Protein AF-A0A376W2U4-F1 (afdb_monomer_lite)

Secondary structure (DSSP, 8-state):
--TTHHHHTT--PPPPP----SS-HHHHHHHHHHHHHHHHHHHHHHHHHHHHHHTT-TTHHHHHIIIIITHHHHHHHHHHHHHHHTTS-TTSHHHHHHHHHHHHHHTTTT--

Organism: Escherichia coli (NCBI:txid562)

pLDDT: mean 86.91, std 16.03, range [48.53, 98.19]

Structure (mmCIF, N/CA/C/O backbone):
data_AF-A0A376W2U4-F1
#
_entry.id   AF-A0A376W2U4-F1
#
loop_
_atom_site.group_PDB
_atom_site.id
_atom_site.type_symbol
_atom_site.label_atom_id
_atom_site.label_alt_id
_atom_site.label_comp_id
_atom_site.label_asym_id
_atom_site.label_entity_id
_atom_site.label_seq_id
_atom_site.pdbx_PDB_ins_code
_atom_site.Cartn_x
_atom_site.Cartn_y
_atom_site.Cartn_z
_atom_site.occupancy
_atom_site.B_iso_or_equiv
_atom_site.auth_seq_id
_atom_site.auth_comp_id
_atom_site.auth_asym_id
_atom_site.auth_atom_id
_atom_site.pdbx_PDB_model_num
ATOM 1 N N . MET A 1 1 ? 28.061 20.829 -55.499 1.00 48.53 1 MET A N 1
ATOM 2 C CA . MET A 1 1 ? 27.353 20.518 -54.244 1.00 48.53 1 MET A CA 1
ATOM 3 C C . MET A 1 1 ? 25.936 20.203 -54.630 1.00 48.53 1 MET A C 1
ATOM 5 O O . MET A 1 1 ? 25.240 21.089 -55.119 1.00 48.53 1 MET A O 1
ATOM 9 N N . ASP A 1 2 ? 25.616 18.919 -54.568 1.00 57.31 2 ASP A N 1
ATOM 10 C CA . ASP A 1 2 ? 24.376 18.354 -55.074 1.00 57.31 2 ASP A CA 1
ATOM 11 C C . ASP A 1 2 ? 23.212 18.690 -54.144 1.00 57.31 2 ASP A C 1
ATOM 13 O O . ASP A 1 2 ? 23.372 18.872 -52.939 1.00 57.31 2 ASP A O 1
ATOM 17 N N . ILE A 1 3 ? 22.009 18.738 -54.712 1.00 52.84 3 ILE A N 1
ATOM 18 C CA . ILE A 1 3 ? 20.749 18.955 -53.982 1.00 52.84 3 ILE A CA 1
ATOM 19 C C . ILE A 1 3 ? 20.548 17.883 -52.884 1.00 52.84 3 ILE A C 1
ATOM 21 O O . ILE A 1 3 ? 19.880 18.143 -51.886 1.00 52.84 3 ILE A O 1
ATOM 25 N N . LEU A 1 4 ? 21.215 16.732 -53.024 1.00 54.91 4 LEU A N 1
ATOM 26 C CA . LEU A 1 4 ? 21.238 15.617 -52.076 1.00 54.91 4 LEU A CA 1
ATOM 27 C C . LEU A 1 4 ? 21.989 15.925 -50.766 1.00 54.91 4 LEU A C 1
ATOM 29 O O . LEU A 1 4 ? 21.600 15.413 -49.719 1.00 54.91 4 LEU A O 1
ATOM 33 N N . ASP A 1 5 ? 22.992 16.811 -50.782 1.00 51.84 5 ASP A N 1
ATOM 34 C CA . ASP A 1 5 ? 23.718 17.207 -49.560 1.00 51.84 5 ASP A CA 1
ATOM 35 C C . ASP A 1 5 ? 22.847 18.093 -48.649 1.00 51.84 5 ASP A C 1
ATOM 37 O O . ASP A 1 5 ? 23.041 18.159 -47.437 1.00 51.84 5 ASP A O 1
ATOM 41 N N . ARG A 1 6 ? 21.838 18.756 -49.231 1.00 52.12 6 ARG A N 1
ATOM 42 C CA . ARG A 1 6 ? 20.959 19.716 -48.546 1.00 52.12 6 ARG A CA 1
ATOM 43 C C . ARG A 1 6 ? 19.787 19.057 -47.813 1.00 52.12 6 ARG A C 1
ATOM 45 O O . ARG A 1 6 ? 19.180 19.685 -46.946 1.00 52.12 6 ARG A O 1
ATOM 52 N N . GLU A 1 7 ? 19.456 17.813 -48.155 1.00 49.09 7 GLU A N 1
ATOM 53 C CA . GLU A 1 7 ? 18.396 17.042 -47.490 1.00 49.09 7 GLU A CA 1
ATOM 54 C C . GLU A 1 7 ? 18.915 16.246 -46.284 1.00 49.09 7 GLU A C 1
ATOM 56 O O . GLU A 1 7 ? 18.164 16.024 -45.333 1.00 49.09 7 GLU A O 1
ATOM 61 N N . ALA A 1 8 ? 20.210 15.910 -46.254 1.00 49.66 8 ALA A N 1
ATOM 62 C CA . ALA A 1 8 ? 20.836 15.209 -45.132 1.00 49.66 8 ALA A CA 1
ATOM 63 C C . ALA A 1 8 ? 20.913 16.060 -43.846 1.00 49.66 8 ALA A C 1
ATOM 65 O O . ALA A 1 8 ? 20.826 15.521 -42.743 1.00 49.66 8 ALA A O 1
ATOM 66 N N . GLU A 1 9 ? 20.990 17.391 -43.958 1.00 50.84 9 GLU A N 1
ATOM 67 C CA . GLU A 1 9 ? 21.034 18.299 -42.798 1.00 50.84 9 GLU A CA 1
ATOM 68 C C . GLU A 1 9 ? 19.667 18.533 -42.126 1.00 50.84 9 GLU A C 1
ATOM 70 O O . GLU A 1 9 ? 19.608 19.066 -41.018 1.00 50.84 9 GLU A O 1
ATOM 75 N N . LYS A 1 10 ? 18.549 18.121 -42.743 1.00 50.28 10 LYS A N 1
ATOM 76 C CA . LYS A 1 10 ? 17.194 18.368 -42.207 1.00 50.28 10 LYS A CA 1
ATOM 77 C C . LYS A 1 10 ? 16.618 17.251 -41.336 1.00 50.28 10 LYS A C 1
ATOM 79 O O . LYS A 1 10 ? 15.542 17.437 -40.772 1.00 50.28 10 LYS A O 1
ATOM 84 N N . SER A 1 11 ? 17.314 16.125 -41.184 1.00 52.25 11 SER A N 1
ATOM 85 C CA . SER A 1 11 ? 16.832 14.970 -40.412 1.00 52.25 11 SER A CA 1
ATOM 86 C C . SER A 1 11 ? 17.646 14.702 -39.140 1.00 52.25 11 SER A C 1
ATOM 88 O O . SER A 1 11 ? 17.826 13.555 -38.739 1.00 52.25 11 SER A O 1
ATOM 90 N N . ALA A 1 12 ? 18.128 15.745 -38.468 1.00 59.25 12 ALA A N 1
ATOM 91 C CA . ALA A 1 12 ? 18.616 15.622 -37.099 1.00 59.25 12 ALA A CA 1
ATOM 92 C C . ALA A 1 12 ? 17.491 16.022 -36.135 1.00 59.25 12 ALA A C 1
ATOM 94 O O . ALA A 1 12 ? 17.404 17.167 -35.697 1.00 59.25 12 ALA A O 1
ATOM 95 N N . ILE A 1 13 ? 16.600 15.077 -35.818 1.00 61.41 13 ILE A N 1
ATOM 96 C CA . ILE A 1 13 ? 15.752 15.207 -34.628 1.00 61.41 13 ILE A CA 1
ATOM 97 C C . ILE A 1 13 ? 16.731 15.290 -33.448 1.00 61.41 13 ILE A C 1
ATOM 99 O O . ILE A 1 13 ? 17.511 14.350 -33.268 1.00 61.41 13 ILE A O 1
ATOM 103 N N . PRO A 1 14 ? 16.765 16.393 -32.679 1.00 60.75 14 PRO A N 1
ATOM 104 C CA . PRO A 1 14 ? 17.666 16.488 -31.541 1.00 60.75 14 PRO A CA 1
ATOM 105 C C . PRO A 1 14 ? 17.376 15.314 -30.596 1.00 60.75 14 PRO A C 1
ATOM 107 O O . PRO A 1 14 ? 16.198 15.009 -30.375 1.00 60.75 14 PRO A O 1
ATOM 110 N N . PRO A 1 15 ? 18.403 14.625 -30.060 1.00 62.91 15 PRO A N 1
ATOM 111 C CA . PRO A 1 15 ? 18.180 13.541 -29.115 1.00 62.91 15 PRO A CA 1
ATOM 112 C C . PRO A 1 15 ? 17.311 14.080 -27.980 1.00 62.91 15 PRO A C 1
ATOM 114 O O . PRO A 1 15 ? 17.660 15.075 -27.340 1.00 62.91 15 PRO A O 1
ATOM 117 N N . GLN A 1 16 ? 16.138 13.470 -27.787 1.00 62.97 16 GLN A N 1
ATOM 118 C CA . GLN A 1 16 ? 15.266 13.833 -26.678 1.00 62.97 16 GLN A CA 1
ATOM 119 C C . GLN A 1 16 ? 16.087 13.722 -25.389 1.00 62.97 16 GLN A C 1
ATOM 121 O O . GLN A 1 16 ? 16.817 12.738 -25.232 1.00 62.97 16 GLN A O 1
ATOM 126 N N . PRO A 1 17 ? 16.010 14.708 -24.479 1.00 63.50 17 PRO A N 1
ATOM 127 C CA . PRO A 1 17 ? 16.736 14.629 -23.226 1.00 63.50 17 PRO A CA 1
ATOM 128 C C . PRO A 1 17 ? 16.348 13.320 -22.541 1.00 63.50 17 PRO A C 1
ATOM 130 O O . PRO A 1 17 ? 15.165 13.060 -22.316 1.00 63.50 17 PRO A O 1
ATOM 133 N N . HIS A 1 18 ? 17.338 12.477 -22.247 1.00 60.53 18 HIS A N 1
ATOM 134 C CA . HIS A 1 18 ? 17.136 11.295 -21.422 1.00 60.53 18 HIS A CA 1
ATOM 135 C C . HIS A 1 18 ? 16.721 11.780 -20.029 1.00 60.53 18 HIS A C 1
ATOM 137 O O . HIS A 1 18 ? 17.566 12.102 -19.194 1.00 60.53 18 HIS A O 1
ATOM 143 N N . ILE A 1 19 ? 15.412 11.900 -19.797 1.00 68.69 19 ILE A N 1
ATOM 144 C CA . ILE A 1 19 ? 14.863 12.199 -18.478 1.00 68.69 19 ILE A CA 1
ATOM 145 C C . ILE A 1 19 ? 15.169 10.975 -17.625 1.00 68.69 19 ILE A C 1
ATOM 147 O O . ILE A 1 19 ? 14.556 9.920 -17.794 1.00 68.69 19 ILE A O 1
ATOM 151 N N . GLN A 1 20 ? 16.162 11.100 -16.747 1.00 69.38 20 GLN A N 1
ATOM 152 C CA . GLN A 1 20 ? 16.438 10.052 -15.779 1.00 69.38 20 GLN A CA 1
ATOM 153 C C . GLN A 1 20 ? 15.202 9.886 -14.883 1.00 69.38 20 GLN A C 1
ATOM 155 O O . GLN A 1 20 ? 14.658 10.891 -14.412 1.00 69.38 20 GLN A O 1
ATOM 160 N N . PRO A 1 21 ? 14.729 8.649 -14.655 1.00 78.50 21 PRO A N 1
ATOM 161 C CA . PRO A 1 21 ? 13.656 8.404 -13.705 1.00 78.50 21 PRO A CA 1
ATOM 162 C C . PRO A 1 21 ? 14.026 8.979 -12.334 1.00 78.50 21 PRO A C 1
ATOM 164 O O . PRO A 1 21 ? 15.124 8.736 -11.840 1.00 78.50 21 PRO A O 1
ATOM 167 N N . GLN A 1 22 ? 13.109 9.722 -11.710 1.00 85.88 22 GLN A N 1
ATOM 168 C CA . GLN A 1 22 ? 13.321 10.262 -10.360 1.00 85.88 22 GLN A CA 1
ATOM 169 C C . GLN A 1 22 ? 13.444 9.151 -9.302 1.00 85.88 22 GLN A C 1
ATOM 171 O O . GLN A 1 22 ? 14.110 9.343 -8.290 1.00 85.88 22 GLN A O 1
ATOM 176 N N . PHE A 1 23 ? 12.809 8.001 -9.544 1.00 92.88 23 PHE A N 1
ATOM 177 C CA . PHE A 1 23 ? 12.833 6.830 -8.674 1.00 92.88 23 PHE A CA 1
ATOM 178 C C . PHE A 1 23 ? 13.445 5.638 -9.402 1.00 92.88 23 PHE A C 1
ATOM 180 O O . PHE A 1 23 ? 13.146 5.390 -10.573 1.00 92.88 23 PHE A O 1
ATOM 187 N N . THR A 1 24 ? 14.269 4.877 -8.690 1.00 94.75 24 THR A N 1
ATOM 188 C CA . THR A 1 24 ? 14.808 3.609 -9.179 1.00 94.75 24 THR A CA 1
ATOM 189 C C . THR A 1 24 ? 13.740 2.509 -9.150 1.00 94.75 24 THR A C 1
ATOM 191 O O . THR A 1 24 ? 12.676 2.645 -8.537 1.00 94.75 24 THR A O 1
ATOM 194 N N . ALA A 1 25 ? 14.029 1.370 -9.787 1.00 94.94 25 ALA A N 1
ATOM 195 C CA . ALA A 1 25 ? 13.180 0.185 -9.664 1.00 94.94 25 ALA A CA 1
ATOM 196 C C . ALA A 1 25 ? 13.042 -0.270 -8.200 1.00 94.94 25 ALA A C 1
ATOM 198 O O . ALA A 1 25 ? 11.964 -0.693 -7.788 1.00 94.94 25 ALA A O 1
ATOM 199 N N . GLU A 1 26 ? 14.111 -0.156 -7.408 1.00 96.25 26 GLU A N 1
ATOM 200 C CA . GLU A 1 26 ? 14.111 -0.521 -5.989 1.00 96.25 26 GLU A CA 1
ATOM 201 C C . GLU A 1 26 ? 13.191 0.390 -5.176 1.00 96.25 26 GLU A C 1
ATOM 203 O O . GLU A 1 26 ? 12.381 -0.118 -4.401 1.00 96.25 26 GLU A O 1
ATOM 208 N N . ASP A 1 27 ? 13.228 1.703 -5.425 1.00 97.50 27 ASP A N 1
ATOM 209 C CA . ASP A 1 27 ? 12.341 2.668 -4.767 1.00 97.50 27 ASP A CA 1
ATOM 210 C C . ASP A 1 27 ? 10.871 2.372 -5.071 1.00 97.50 27 ASP A C 1
ATOM 212 O O . ASP A 1 27 ? 10.037 2.304 -4.167 1.00 97.50 27 ASP A O 1
ATOM 216 N N . ILE A 1 28 ? 10.541 2.142 -6.346 1.00 97.56 28 ILE A N 1
ATOM 217 C CA . ILE A 1 28 ? 9.163 1.852 -6.763 1.00 97.56 28 ILE A CA 1
ATOM 218 C C . ILE A 1 28 ? 8.667 0.558 -6.109 1.00 97.56 28 ILE A C 1
ATOM 220 O O . ILE A 1 28 ? 7.542 0.510 -5.603 1.00 97.56 28 ILE A O 1
ATOM 224 N N . ILE A 1 29 ? 9.497 -0.488 -6.070 1.00 98.06 29 ILE A N 1
ATOM 225 C CA . ILE A 1 29 ? 9.146 -1.752 -5.416 1.00 98.06 29 ILE A CA 1
ATOM 226 C C . ILE A 1 29 ? 9.000 -1.582 -3.899 1.00 98.06 29 ILE A C 1
ATOM 228 O O . ILE A 1 29 ? 8.041 -2.108 -3.329 1.00 98.06 29 ILE A O 1
ATOM 232 N N . LEU A 1 30 ? 9.889 -0.834 -3.242 1.00 98.06 30 LEU A N 1
ATOM 233 C CA . LEU A 1 30 ? 9.785 -0.523 -1.815 1.00 98.06 30 LEU A CA 1
ATOM 234 C C . LEU A 1 30 ? 8.468 0.198 -1.504 1.00 98.06 30 LEU A C 1
ATOM 236 O O . LEU A 1 30 ? 7.743 -0.205 -0.594 1.00 98.06 30 LEU A O 1
ATOM 240 N N . LEU A 1 31 ? 8.114 1.214 -2.291 1.00 98.06 31 LEU A N 1
ATOM 241 C CA . LEU A 1 31 ? 6.857 1.943 -2.130 1.00 98.06 31 LEU A CA 1
ATOM 242 C C . LEU A 1 31 ? 5.637 1.038 -2.349 1.00 98.06 31 LEU A C 1
ATOM 244 O O . LEU A 1 31 ? 4.651 1.159 -1.623 1.00 98.06 31 LEU A O 1
ATOM 248 N N . CYS A 1 32 ? 5.706 0.076 -3.273 1.00 97.81 32 CYS A N 1
ATOM 249 C CA . CYS A 1 32 ? 4.661 -0.939 -3.427 1.00 97.81 32 CYS A CA 1
ATOM 250 C C . CYS A 1 32 ? 4.533 -1.829 -2.174 1.00 97.81 32 CYS A C 1
ATOM 252 O O . CYS A 1 32 ? 3.422 -2.131 -1.741 1.00 97.81 32 CYS A O 1
ATOM 254 N N . TYR A 1 33 ? 5.639 -2.214 -1.530 1.00 97.75 33 TYR A N 1
ATOM 255 C CA . TYR A 1 33 ? 5.567 -2.926 -0.248 1.00 97.75 33 TYR A CA 1
ATOM 256 C C . TYR A 1 33 ? 4.914 -2.079 0.850 1.00 97.75 33 TYR A C 1
ATOM 258 O O . TYR A 1 33 ? 4.071 -2.594 1.586 1.00 97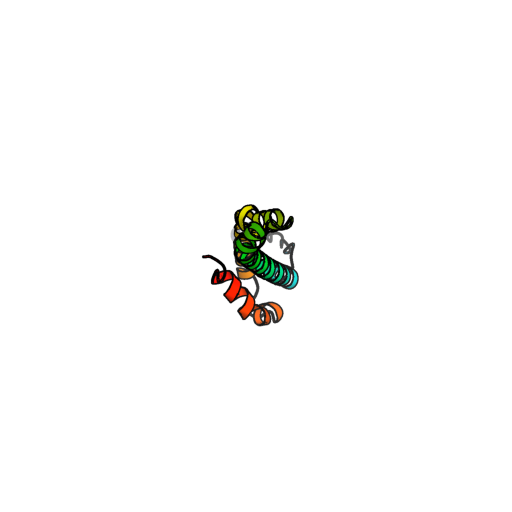.75 33 TYR A O 1
ATOM 266 N N . VAL A 1 34 ? 5.264 -0.793 0.951 1.00 97.69 34 VAL A N 1
ATOM 267 C CA . VAL A 1 34 ? 4.642 0.136 1.911 1.00 97.69 34 VAL A CA 1
ATOM 268 C C . VAL A 1 34 ? 3.139 0.249 1.654 1.00 97.69 34 VAL A C 1
ATOM 270 O O . VAL A 1 34 ? 2.346 0.132 2.587 1.00 97.69 34 VAL A O 1
ATOM 273 N N . GLN A 1 35 ? 2.739 0.389 0.390 1.00 97.38 35 GLN A N 1
ATOM 274 C CA . GLN A 1 35 ? 1.339 0.409 -0.023 1.00 97.38 35 GLN A CA 1
ATOM 275 C C . GLN A 1 35 ? 0.595 -0.866 0.400 1.00 97.38 35 GLN A C 1
ATOM 277 O O . GLN A 1 35 ? -0.497 -0.782 0.959 1.00 97.38 35 GLN A O 1
ATOM 282 N N . LEU A 1 36 ? 1.196 -2.046 0.199 1.00 96.12 36 LEU A N 1
ATOM 283 C CA . LEU A 1 36 ? 0.584 -3.315 0.599 1.00 96.12 36 LEU A CA 1
ATOM 284 C C . LEU A 1 36 ? 0.345 -3.370 2.114 1.00 96.12 36 LEU A C 1
ATOM 286 O O . LEU A 1 36 ? -0.702 -3.832 2.566 1.00 96.12 36 LEU A O 1
ATOM 290 N N . TRP A 1 37 ? 1.310 -2.905 2.908 1.00 95.81 37 TRP A N 1
ATOM 291 C CA . TRP A 1 37 ? 1.170 -2.846 4.362 1.00 95.81 37 TRP A CA 1
ATOM 292 C C . TRP A 1 37 ? 0.124 -1.830 4.814 1.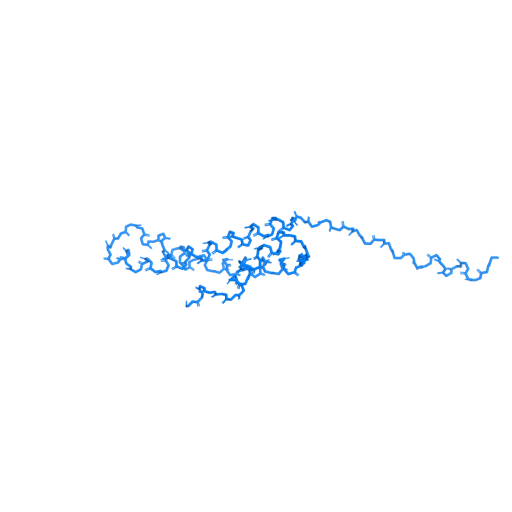00 95.81 37 TRP A C 1
ATOM 294 O O . TRP A 1 37 ? -0.611 -2.115 5.757 1.00 95.81 37 TRP A O 1
ATOM 304 N N . MET A 1 38 ? 0.008 -0.695 4.124 1.00 95.12 38 MET A N 1
ATOM 305 C CA . MET A 1 38 ? -1.036 0.292 4.395 1.00 95.12 38 MET A CA 1
ATOM 306 C C . MET A 1 38 ? -2.434 -0.300 4.172 1.00 95.12 38 MET A C 1
ATOM 308 O O . MET A 1 38 ? -3.300 -0.166 5.034 1.00 95.12 38 MET A O 1
ATOM 312 N N . GLU A 1 39 ? -2.645 -1.036 3.075 1.00 94.56 39 GLU A N 1
ATOM 313 C CA . GLU A 1 39 ? -3.926 -1.708 2.805 1.00 94.56 39 GLU A CA 1
ATOM 314 C C . GLU A 1 39 ? -4.254 -2.783 3.851 1.00 94.56 39 GLU A C 1
ATOM 316 O O . GLU A 1 39 ? -5.394 -2.874 4.314 1.00 94.56 39 GLU A O 1
ATOM 321 N N . LYS A 1 40 ? -3.251 -3.546 4.303 1.00 93.88 40 LYS A N 1
ATOM 322 C CA . LYS A 1 40 ? -3.416 -4.511 5.404 1.00 93.88 40 LYS A CA 1
ATOM 323 C C . LYS A 1 40 ? -3.776 -3.829 6.725 1.00 93.88 40 LYS A C 1
ATOM 325 O O . LYS A 1 40 ? -4.674 -4.292 7.426 1.00 93.88 40 LYS A O 1
ATOM 330 N N . ALA A 1 41 ? -3.104 -2.731 7.069 1.00 94.56 41 ALA A N 1
ATOM 331 C CA . ALA A 1 41 ? -3.381 -1.968 8.285 1.00 94.56 41 ALA A CA 1
ATOM 332 C C . ALA A 1 41 ? -4.785 -1.348 8.257 1.00 94.56 41 ALA A C 1
ATOM 334 O O . ALA A 1 41 ? -5.495 -1.374 9.264 1.00 94.56 41 ALA A O 1
ATOM 335 N N . GLN A 1 42 ? -5.215 -0.857 7.094 1.00 94.81 42 GLN A N 1
ATOM 336 C CA . GLN A 1 42 ? -6.568 -0.362 6.879 1.00 94.81 42 GLN A CA 1
ATOM 337 C C . GLN A 1 42 ? -7.610 -1.472 7.070 1.00 94.81 42 GLN A C 1
ATOM 339 O O . GLN A 1 42 ? -8.607 -1.270 7.765 1.00 94.81 42 GLN A O 1
ATOM 344 N N . GLN A 1 43 ? -7.385 -2.656 6.493 1.00 93.62 43 GLN A N 1
ATOM 345 C CA . GLN A 1 43 ? -8.297 -3.789 6.653 1.00 93.62 43 GLN A CA 1
ATOM 346 C C . GLN A 1 43 ? -8.389 -4.245 8.113 1.00 93.62 43 GLN A C 1
ATOM 348 O O . GLN A 1 43 ? -9.491 -4.432 8.629 1.00 93.62 43 GLN A O 1
ATOM 353 N N . LEU A 1 44 ? -7.249 -4.381 8.793 1.00 95.12 44 LEU A N 1
ATOM 354 C CA . LEU A 1 44 ? -7.220 -4.735 10.209 1.00 95.12 44 LEU A CA 1
ATOM 355 C C . LEU A 1 44 ? -7.965 -3.687 11.048 1.00 95.12 44 LEU A C 1
ATOM 357 O O . LEU A 1 44 ? -8.766 -4.037 11.910 1.00 95.12 44 LEU A O 1
ATOM 361 N N . SER A 1 45 ? -7.772 -2.403 10.747 1.00 96.38 45 SER A N 1
ATOM 362 C CA . SER A 1 45 ? -8.481 -1.313 11.423 1.00 96.38 45 SER A CA 1
ATOM 363 C C . SER A 1 45 ? -9.996 -1.396 11.235 1.00 96.38 45 SER A C 1
ATOM 365 O O . SER A 1 45 ? -10.734 -1.219 12.202 1.00 96.38 45 SER A O 1
ATOM 367 N N . LYS A 1 46 ? -10.477 -1.748 10.032 1.00 95.19 46 LYS A N 1
ATOM 368 C CA . LYS A 1 46 ? -11.912 -1.982 9.779 1.00 95.19 46 LYS A CA 1
ATOM 369 C C . LYS A 1 46 ? -12.474 -3.111 10.643 1.00 95.19 46 LYS A C 1
ATOM 371 O O . LYS A 1 46 ? -13.585 -2.985 11.147 1.00 95.19 46 LYS A O 1
ATOM 376 N N . GLN A 1 47 ? -11.715 -4.194 10.815 1.00 95.62 47 GLN A N 1
ATOM 377 C CA . GLN A 1 47 ? -12.123 -5.344 11.628 1.00 95.62 47 GLN A CA 1
ATOM 378 C C . GLN A 1 47 ? -12.135 -5.017 13.127 1.00 95.62 47 GLN A C 1
ATOM 380 O O . GLN A 1 47 ? -13.038 -5.442 13.841 1.00 95.62 47 GLN A O 1
ATOM 385 N N . LEU A 1 48 ? -11.157 -4.242 13.604 1.00 97.31 48 LEU A N 1
ATOM 386 C CA . LEU A 1 48 ? -11.018 -3.905 15.024 1.00 97.31 48 LEU A CA 1
ATOM 387 C C . LEU A 1 48 ? -11.921 -2.749 15.472 1.00 97.31 48 LEU A C 1
ATOM 389 O O . LEU A 1 48 ? -12.300 -2.701 16.640 1.00 97.31 48 LEU A O 1
ATOM 393 N N . TYR A 1 49 ? -12.281 -1.832 14.569 1.00 97.38 49 TYR A N 1
ATOM 394 C CA . TYR A 1 49 ? -13.134 -0.679 14.867 1.00 97.38 49 TYR A CA 1
ATOM 395 C C . TYR A 1 49 ? -14.420 -1.027 15.646 1.00 97.38 49 TYR A C 1
ATOM 397 O O . TYR A 1 49 ? -14.612 -0.449 16.719 1.00 97.38 49 TYR A O 1
ATOM 405 N N . PRO A 1 50 ? -15.297 -1.944 15.179 1.00 97.38 50 PRO A N 1
ATOM 406 C CA . PRO A 1 50 ? -16.549 -2.226 15.882 1.00 97.38 50 PRO A CA 1
ATOM 407 C C . PRO A 1 50 ? -16.306 -2.827 17.270 1.00 97.38 50 PRO A C 1
ATOM 409 O O . PRO A 1 50 ? -16.984 -2.438 18.216 1.00 97.38 50 PRO A O 1
ATOM 412 N N . VAL A 1 51 ? -15.290 -3.687 17.410 1.00 97.75 51 VAL A N 1
ATOM 413 C CA . VAL A 1 51 ? -14.918 -4.311 18.690 1.00 97.75 51 VAL A CA 1
ATOM 414 C C . VAL A 1 51 ? -14.463 -3.251 19.694 1.00 97.75 51 VAL A C 1
ATOM 416 O O . VAL A 1 51 ? -14.951 -3.198 20.817 1.00 97.75 51 VAL A O 1
ATOM 419 N N . MET A 1 52 ? -13.561 -2.354 19.288 1.00 98.19 52 MET A N 1
ATOM 420 C CA . MET A 1 52 ? -13.067 -1.294 20.175 1.00 98.19 52 MET A CA 1
ATOM 421 C C . MET A 1 52 ? -14.155 -0.283 20.535 1.00 98.19 52 MET A C 1
ATOM 423 O O . MET A 1 52 ? -14.153 0.250 21.644 1.00 98.19 52 MET A O 1
ATOM 427 N N . ARG A 1 53 ? -15.095 -0.034 19.618 1.00 97.56 53 ARG A N 1
ATOM 428 C CA . ARG A 1 53 ? -16.257 0.816 19.875 1.00 97.56 53 ARG A CA 1
ATOM 429 C C . ARG A 1 53 ? -17.192 0.192 20.910 1.00 97.56 53 ARG A C 1
ATOM 431 O O . ARG A 1 53 ? -17.627 0.897 21.811 1.00 97.56 53 ARG A O 1
ATOM 438 N N . GLU A 1 54 ? -17.486 -1.102 20.800 1.00 98.12 54 GLU A N 1
ATOM 439 C CA . GLU A 1 54 ? -18.329 -1.826 21.762 1.00 98.12 54 GLU A CA 1
ATOM 440 C C . GLU A 1 54 ? -17.718 -1.828 23.170 1.00 98.12 54 GLU A C 1
ATOM 442 O O . GLU A 1 54 ? -18.419 -1.639 24.161 1.00 98.12 54 GLU A O 1
ATOM 447 N N . LEU A 1 55 ? -16.390 -1.933 23.250 1.00 97.88 55 LEU A N 1
ATOM 448 C CA . LEU A 1 55 ? -15.640 -1.846 24.503 1.00 97.88 55 LEU A CA 1
ATOM 449 C C . LEU A 1 55 ? -15.509 -0.414 25.061 1.00 97.88 55 LEU A C 1
ATOM 451 O O . LEU A 1 55 ? -14.851 -0.238 26.083 1.00 97.88 55 LEU A O 1
ATOM 455 N N . ASN A 1 56 ? -16.083 0.609 24.407 1.00 96.75 56 ASN A N 1
ATOM 456 C CA . ASN A 1 56 ? -15.874 2.033 24.722 1.00 96.75 56 ASN A CA 1
ATOM 457 C C . ASN A 1 56 ? -14.385 2.404 24.871 1.00 96.75 56 ASN A C 1
ATOM 459 O O . ASN A 1 56 ? -14.002 3.195 25.729 1.00 96.75 56 ASN A O 1
ATOM 463 N N . SER A 1 57 ? -13.528 1.810 24.041 1.00 97.88 57 SER A N 1
ATOM 464 C CA . SER A 1 57 ? -12.088 2.053 24.073 1.00 97.88 57 SER A CA 1
ATOM 465 C C . SER A 1 57 ? -11.731 3.399 23.446 1.00 97.88 57 SER A C 1
ATOM 467 O O . SER A 1 57 ? -12.141 3.679 22.323 1.00 97.88 57 SER A O 1
ATOM 469 N N . ASP A 1 58 ? -10.829 4.166 24.057 1.00 96.94 58 ASP A N 1
ATOM 470 C CA . ASP A 1 58 ? -10.309 5.422 23.483 1.00 96.94 58 ASP A CA 1
ATOM 471 C C . ASP A 1 58 ? -9.613 5.253 22.112 1.00 96.94 58 ASP A C 1
ATOM 473 O O . ASP A 1 58 ? -9.316 6.228 21.418 1.00 96.94 58 ASP A O 1
ATOM 477 N N . TYR A 1 59 ? -9.335 4.015 21.686 1.00 96.75 59 TYR A N 1
ATOM 478 C CA . TYR A 1 59 ? -8.703 3.717 20.402 1.00 96.75 59 TYR A CA 1
ATOM 479 C C . TYR A 1 59 ? -9.678 3.607 19.224 1.00 96.75 59 TYR A C 1
ATOM 481 O O . TYR A 1 59 ? -9.212 3.625 18.081 1.00 96.75 59 TYR A O 1
ATOM 489 N N . TYR A 1 60 ? -11.000 3.511 19.440 1.00 96.94 60 TYR A N 1
ATOM 490 C CA . TYR A 1 60 ? -11.931 3.265 18.327 1.00 96.94 60 TYR A CA 1
ATOM 491 C C . TYR A 1 60 ? -11.890 4.385 17.274 1.00 96.94 60 TYR A C 1
ATOM 493 O O . TYR A 1 60 ? -12.007 4.097 16.085 1.00 96.94 60 TYR A O 1
ATOM 501 N N . GLY A 1 61 ? -11.666 5.642 17.682 1.00 96.81 61 GLY A N 1
ATOM 502 C CA . GLY A 1 61 ? -11.540 6.776 16.758 1.00 96.81 61 GLY A CA 1
ATOM 503 C C . GLY A 1 61 ? -10.326 6.646 15.835 1.00 96.81 61 GLY A C 1
ATOM 504 O O . GLY A 1 61 ? -10.454 6.743 14.622 1.00 96.81 61 GLY A O 1
ATOM 505 N N . LYS A 1 62 ? -9.162 6.280 16.385 1.00 96.88 62 LYS A N 1
ATOM 506 C CA . LYS A 1 62 ? -7.931 6.074 15.596 1.00 96.88 62 LYS A CA 1
ATOM 507 C C . LYS A 1 62 ? -8.088 4.945 14.575 1.00 96.88 62 LYS A C 1
ATOM 509 O O . LYS A 1 62 ? -7.579 5.029 13.461 1.00 96.88 62 LYS A O 1
ATOM 514 N N . LEU A 1 63 ? -8.791 3.879 14.959 1.00 97.31 63 LEU A N 1
ATOM 515 C CA . LEU A 1 63 ? -9.097 2.774 14.051 1.00 97.31 63 LEU A CA 1
ATOM 516 C C . LEU A 1 63 ? -10.100 3.189 12.975 1.00 97.31 63 LEU A C 1
ATOM 518 O O . LEU A 1 63 ? -9.957 2.754 11.838 1.00 97.31 63 LEU A O 1
ATOM 522 N N . PHE A 1 64 ? -11.075 4.041 13.302 1.00 96.56 64 PHE A N 1
ATOM 523 C CA . PHE A 1 64 ? -11.986 4.611 12.312 1.00 96.56 64 PHE A CA 1
ATOM 524 C C . PHE A 1 64 ? -11.223 5.416 11.252 1.00 96.56 64 PHE A C 1
ATOM 526 O O . PHE A 1 64 ? -11.394 5.160 10.060 1.00 96.56 64 PHE A O 1
ATOM 533 N N . ASP A 1 65 ? -10.324 6.306 11.672 1.00 96.25 65 ASP A N 1
ATOM 534 C CA . ASP A 1 65 ? -9.532 7.134 10.757 1.00 96.25 65 ASP A CA 1
ATOM 535 C C . ASP A 1 65 ? -8.695 6.266 9.803 1.00 96.25 65 ASP A C 1
ATOM 537 O O . ASP A 1 65 ? -8.742 6.421 8.579 1.00 96.25 65 ASP A O 1
ATOM 541 N N . LEU A 1 66 ? -7.978 5.275 10.346 1.00 95.12 66 LEU A N 1
ATOM 542 C CA . LEU A 1 66 ? -7.186 4.337 9.546 1.00 95.12 66 LEU A CA 1
ATOM 543 C C . LEU A 1 66 ? -8.050 3.487 8.608 1.00 95.12 66 LEU 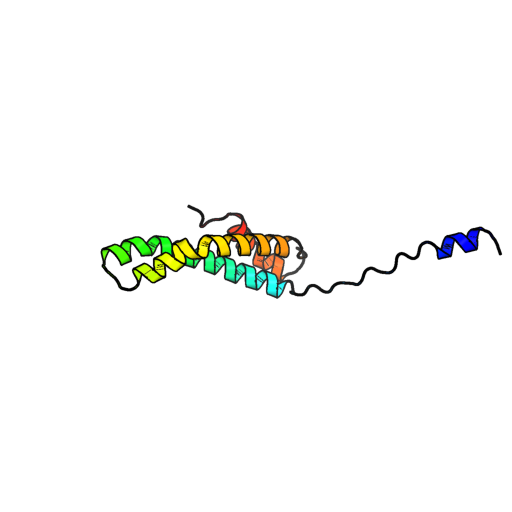A C 1
ATOM 545 O O . LEU A 1 66 ? -7.638 3.201 7.485 1.00 95.12 66 LEU A O 1
ATOM 549 N N . ALA A 1 67 ? -9.239 3.084 9.049 1.00 93.69 67 ALA A N 1
ATOM 550 C CA . ALA A 1 67 ? -10.148 2.231 8.298 1.00 93.69 67 ALA A CA 1
ATOM 551 C C . ALA A 1 67 ? -10.838 2.958 7.135 1.00 93.69 67 ALA A C 1
ATOM 553 O O . ALA A 1 67 ? -10.981 2.383 6.048 1.00 93.69 67 ALA A O 1
ATOM 554 N N . TYR A 1 68 ? -11.279 4.197 7.357 1.00 93.12 68 TYR A N 1
ATOM 555 C CA . TYR A 1 68 ? -12.236 4.875 6.482 1.00 93.12 68 TYR A CA 1
ATOM 556 C C . TYR A 1 68 ? -11.685 6.168 5.879 1.00 93.12 68 TYR A C 1
ATOM 558 O O . TYR A 1 68 ? -11.776 6.335 4.660 1.00 93.12 68 TYR A O 1
ATOM 566 N N . GLU A 1 69 ? -11.038 7.023 6.670 1.00 93.88 69 GLU A N 1
ATOM 567 C CA . GLU A 1 69 ? -10.578 8.341 6.206 1.00 93.88 69 GLU A CA 1
ATOM 568 C C . GLU A 1 69 ? -9.397 8.237 5.228 1.00 93.88 69 GLU A C 1
ATOM 570 O O . GLU A 1 69 ? -9.316 8.971 4.240 1.00 93.88 69 GLU A O 1
ATOM 575 N N . THR A 1 70 ? -8.513 7.252 5.410 1.00 90.81 70 THR A N 1
ATOM 576 C CA . THR A 1 70 ? -7.338 7.063 4.534 1.00 90.81 70 THR A CA 1
ATOM 577 C C . THR A 1 70 ? -7.656 6.406 3.185 1.00 90.81 70 THR A C 1
ATOM 579 O O . THR A 1 70 ? -6.829 6.443 2.272 1.00 90.81 70 THR A O 1
ATOM 582 N N . ARG A 1 71 ? -8.857 5.827 3.005 1.00 89.25 71 ARG A N 1
ATOM 583 C CA . ARG A 1 71 ? -9.204 4.967 1.851 1.00 89.25 71 ARG A CA 1
ATOM 584 C C . ARG A 1 71 ? -8.948 5.625 0.501 1.00 89.25 71 ARG A C 1
ATOM 586 O O . ARG A 1 71 ? -8.408 4.995 -0.405 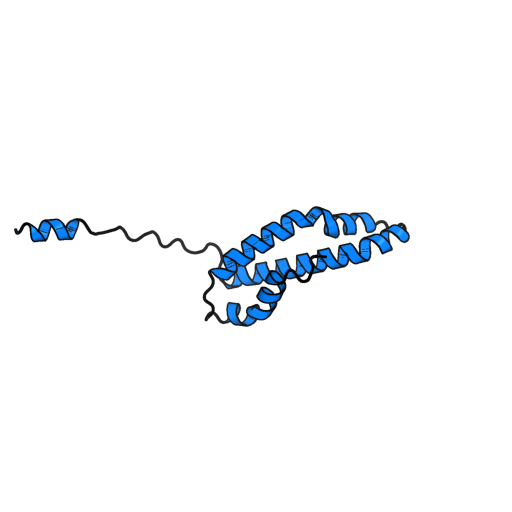1.00 89.25 71 ARG A O 1
ATOM 593 N N . HIS A 1 72 ? -9.363 6.877 0.351 1.00 89.19 72 HIS A N 1
ATOM 594 C CA . HIS A 1 72 ? -9.265 7.575 -0.926 1.00 89.19 72 HIS A CA 1
ATOM 595 C C . HIS A 1 72 ? -7.801 7.824 -1.332 1.00 89.19 72 HIS A C 1
ATOM 597 O O . HIS A 1 72 ? -7.454 7.642 -2.501 1.00 89.19 72 HIS A O 1
ATOM 603 N N . ILE A 1 73 ? -6.935 8.169 -0.370 1.00 92.94 73 ILE A N 1
ATOM 604 C CA . ILE A 1 73 ? -5.497 8.360 -0.598 1.00 92.94 73 ILE A CA 1
ATOM 605 C C . ILE A 1 73 ? -4.846 7.019 -0.918 1.00 92.94 73 ILE A C 1
ATOM 607 O O . ILE A 1 73 ? -4.199 6.917 -1.956 1.00 92.94 73 ILE A O 1
ATOM 611 N N . THR A 1 74 ? -5.089 5.990 -0.100 1.00 92.75 74 THR A N 1
ATOM 612 C CA . THR A 1 74 ? -4.543 4.637 -0.290 1.00 92.75 74 THR A CA 1
ATOM 613 C C . THR A 1 74 ? -4.881 4.075 -1.672 1.00 92.75 74 THR A C 1
ATOM 615 O O . THR A 1 74 ? -4.017 3.510 -2.341 1.00 92.75 74 THR A O 1
ATOM 618 N N . ASN A 1 75 ? -6.108 4.281 -2.159 1.00 91.88 75 ASN A N 1
ATOM 619 C CA . ASN A 1 75 ? -6.495 3.850 -3.503 1.00 91.88 75 ASN A CA 1
ATOM 620 C C . ASN A 1 75 ? -5.720 4.601 -4.597 1.00 91.88 75 ASN A C 1
ATOM 622 O O . ASN A 1 75 ? -5.211 3.989 -5.536 1.00 91.88 75 ASN A O 1
ATOM 626 N N . ARG A 1 76 ? -5.593 5.927 -4.471 1.00 94.88 76 ARG A N 1
ATOM 627 C CA . ARG A 1 76 ? -4.896 6.759 -5.460 1.00 94.88 76 ARG A CA 1
ATOM 628 C C . ARG A 1 76 ? -3.393 6.469 -5.508 1.00 94.88 76 ARG A C 1
ATOM 630 O O . ARG A 1 76 ? -2.802 6.469 -6.594 1.00 94.88 76 ARG A O 1
ATOM 637 N N . THR A 1 77 ? -2.766 6.232 -4.357 1.00 96.38 77 THR A N 1
ATOM 638 C CA . THR A 1 77 ? -1.346 5.871 -4.281 1.00 96.38 77 THR A CA 1
ATOM 639 C C . THR A 1 77 ? -1.103 4.487 -4.864 1.00 96.38 77 THR A C 1
ATOM 641 O O . THR A 1 77 ? -0.178 4.345 -5.662 1.00 96.38 77 THR A O 1
ATOM 644 N N . ARG A 1 78 ? -1.972 3.500 -4.592 1.00 95.69 78 ARG A N 1
ATOM 645 C CA . ARG A 1 78 ? -1.903 2.176 -5.233 1.00 95.69 78 ARG A CA 1
ATOM 646 C C . ARG A 1 78 ? -1.899 2.282 -6.751 1.00 95.69 78 ARG A C 1
ATOM 648 O O . ARG A 1 78 ? -1.007 1.736 -7.393 1.00 95.69 78 ARG A O 1
ATOM 655 N N . ASP A 1 79 ? -2.873 2.982 -7.324 1.00 95.94 79 ASP A N 1
ATOM 656 C CA . ASP A 1 79 ? -3.018 3.064 -8.779 1.00 95.94 79 ASP A CA 1
ATOM 657 C C . ASP A 1 79 ? -1.806 3.762 -9.420 1.00 95.94 79 ASP A C 1
ATOM 659 O O . ASP A 1 79 ? -1.301 3.329 -10.459 1.00 95.94 79 ASP A O 1
ATOM 663 N N . THR A 1 80 ? -1.278 4.796 -8.756 1.00 96.81 80 THR A N 1
ATOM 664 C CA . THR A 1 80 ? -0.038 5.472 -9.165 1.00 96.81 80 THR A CA 1
ATOM 665 C C . THR A 1 80 ? 1.148 4.508 -9.145 1.00 96.81 80 THR A C 1
ATOM 667 O O . THR A 1 80 ? 1.863 4.396 -10.138 1.00 96.81 80 THR A O 1
ATOM 670 N N . LEU A 1 81 ? 1.337 3.774 -8.048 1.00 97.25 81 LEU A N 1
ATOM 671 C CA . LEU A 1 81 ? 2.452 2.844 -7.885 1.00 97.25 81 LEU A CA 1
ATOM 672 C C . LEU A 1 81 ? 2.374 1.665 -8.856 1.00 97.25 81 LEU A C 1
ATOM 674 O O . LEU A 1 81 ? 3.389 1.296 -9.435 1.00 97.25 81 LEU A O 1
ATOM 678 N N . LEU A 1 82 ? 1.184 1.112 -9.105 1.00 96.62 82 LEU A N 1
ATOM 679 C CA . LEU A 1 82 ? 0.998 0.042 -10.087 1.00 96.62 82 LEU A CA 1
ATOM 680 C C . LEU A 1 82 ? 1.316 0.507 -11.511 1.00 96.62 82 LEU A C 1
ATOM 682 O O . LEU A 1 82 ? 1.892 -0.261 -12.283 1.00 96.62 82 LEU A O 1
ATOM 686 N N . ARG A 1 83 ? 0.983 1.759 -11.851 1.00 97.00 83 ARG A N 1
ATOM 687 C CA . ARG A 1 83 ? 1.353 2.362 -13.136 1.00 97.00 83 ARG A CA 1
ATOM 688 C C . ARG A 1 83 ? 2.864 2.539 -13.268 1.00 97.00 83 ARG A C 1
ATOM 690 O O . ARG A 1 83 ? 3.400 2.250 -14.332 1.00 97.00 83 ARG A O 1
ATOM 697 N N . GLU A 1 84 ? 3.551 2.999 -12.224 1.00 96.69 84 GLU A N 1
ATOM 698 C CA . GLU A 1 84 ? 5.014 3.133 -12.257 1.00 96.69 84 GLU A CA 1
ATOM 699 C C . GLU A 1 84 ? 5.709 1.764 -12.275 1.00 96.69 84 GLU A C 1
ATOM 701 O O . GLU A 1 84 ? 6.610 1.541 -13.079 1.00 96.69 84 GLU A O 1
ATOM 706 N N . ALA A 1 85 ? 5.226 0.799 -11.489 1.00 96.62 85 ALA A N 1
ATOM 707 C CA . ALA A 1 85 ? 5.736 -0.570 -11.483 1.00 96.62 85 ALA A CA 1
ATOM 708 C C . ALA A 1 85 ? 5.569 -1.273 -12.842 1.00 96.62 85 ALA A C 1
ATOM 710 O O . ALA A 1 85 ? 6.386 -2.119 -13.198 1.00 96.62 85 ALA A O 1
ATOM 711 N N . ALA A 1 86 ? 4.539 -0.922 -13.621 1.00 95.56 86 ALA A N 1
ATOM 712 C CA . ALA A 1 86 ? 4.325 -1.462 -14.964 1.00 95.56 86 ALA A CA 1
ATOM 713 C C . ALA A 1 86 ? 5.368 -0.992 -15.996 1.00 95.56 86 ALA A C 1
ATOM 715 O O . ALA A 1 86 ? 5.488 -1.616 -17.047 1.00 95.56 86 ALA A O 1
ATOM 716 N N . LYS A 1 87 ? 6.121 0.080 -15.710 1.00 94.88 87 LYS A N 1
ATOM 717 C CA . LYS A 1 87 ? 7.204 0.584 -16.573 1.00 94.88 87 LYS A CA 1
ATOM 718 C C . LYS A 1 87 ? 8.548 -0.097 -16.301 1.00 94.88 87 LYS A C 1
ATOM 720 O O . LYS A 1 87 ? 9.498 0.130 -17.044 1.00 94.88 87 LYS A O 1
ATOM 725 N N . LEU A 1 88 ? 8.653 -0.871 -15.219 1.00 94.69 88 LEU A N 1
ATOM 726 C CA . LEU A 1 88 ? 9.903 -1.507 -14.821 1.00 94.69 88 LEU A CA 1
ATOM 727 C C . LEU A 1 88 ? 10.224 -2.703 -15.717 1.00 94.69 88 LEU A C 1
ATOM 729 O O . LEU A 1 88 ? 9.329 -3.457 -16.097 1.00 94.69 88 LEU A O 1
ATOM 733 N N . ASP A 1 89 ? 11.513 -2.900 -15.992 1.00 94.06 89 ASP A N 1
ATOM 734 C CA . ASP A 1 89 ? 12.001 -4.059 -16.736 1.00 94.06 89 ASP A CA 1
ATOM 735 C C . ASP A 1 89 ? 11.679 -5.366 -15.979 1.00 94.06 89 ASP A C 1
ATOM 737 O O . ASP A 1 89 ? 12.178 -5.566 -14.865 1.00 94.06 89 ASP A O 1
ATOM 741 N N . PRO A 1 90 ? 10.884 -6.285 -16.556 1.00 90.50 90 PRO A N 1
ATOM 742 C CA . PRO A 1 90 ? 10.583 -7.573 -15.938 1.00 90.50 90 PRO A CA 1
ATOM 743 C C . PRO A 1 90 ? 11.809 -8.471 -15.719 1.00 90.50 90 PRO A C 1
ATOM 745 O O . PRO A 1 90 ? 11.742 -9.373 -14.879 1.00 90.50 90 PRO A O 1
ATOM 748 N N . ALA A 1 91 ? 12.901 -8.258 -16.464 1.00 93.00 91 ALA A N 1
ATOM 749 C CA . ALA A 1 91 ? 14.158 -8.986 -16.294 1.00 93.00 91 ALA A CA 1
ATOM 750 C C . ALA A 1 91 ? 14.970 -8.495 -15.082 1.00 93.00 91 ALA A C 1
ATOM 752 O O . ALA A 1 91 ? 15.873 -9.196 -14.621 1.00 93.00 91 ALA A O 1
ATOM 753 N N . ASN A 1 92 ? 14.633 -7.329 -14.517 1.00 94.31 92 ASN A N 1
ATOM 754 C CA . ASN A 1 92 ? 15.252 -6.841 -13.293 1.00 94.31 92 ASN A CA 1
ATOM 755 C C . ASN A 1 92 ? 14.962 -7.805 -12.126 1.00 94.31 92 ASN A C 1
ATOM 757 O O . ASN A 1 92 ? 13.810 -8.121 -11.814 1.00 94.31 92 ASN A O 1
ATOM 761 N N . TYR A 1 93 ? 16.021 -8.249 -11.445 1.00 94.44 93 TYR A N 1
ATOM 762 C CA . TYR A 1 93 ? 15.932 -9.213 -10.346 1.00 94.44 93 TYR A CA 1
ATOM 763 C C . TYR A 1 93 ? 14.991 -8.762 -9.213 1.00 94.44 93 TYR A C 1
ATOM 765 O O . TYR A 1 93 ? 14.191 -9.558 -8.710 1.00 94.44 93 TYR A O 1
ATOM 773 N N . THR A 1 94 ? 15.029 -7.482 -8.839 1.00 94.94 94 THR A N 1
ATOM 774 C CA . THR A 1 94 ? 14.169 -6.913 -7.792 1.00 94.94 94 THR A CA 1
ATOM 775 C C . THR A 1 94 ? 12.698 -6.962 -8.201 1.00 94.94 94 THR A C 1
ATOM 777 O O . THR A 1 94 ? 11.843 -7.357 -7.404 1.00 94.94 94 THR A O 1
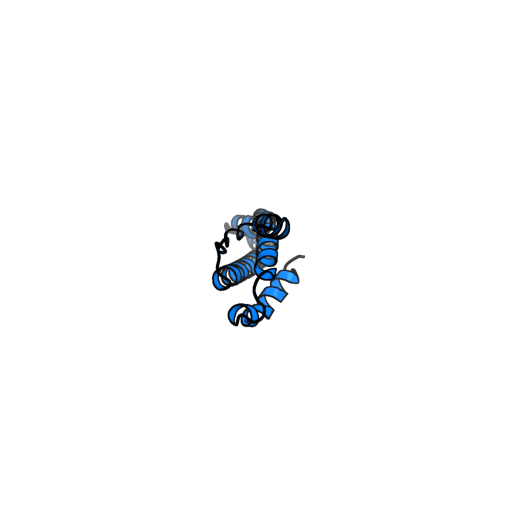ATOM 780 N N . VAL A 1 95 ? 12.398 -6.651 -9.467 1.00 95.56 95 VAL A N 1
ATOM 781 C CA . VAL A 1 95 ? 11.040 -6.739 -10.027 1.00 95.56 95 VAL A CA 1
ATOM 782 C C . VAL A 1 95 ? 10.555 -8.186 -10.035 1.00 95.56 95 VAL A C 1
ATOM 784 O O . VAL A 1 95 ? 9.436 -8.464 -9.598 1.00 95.56 95 VAL A O 1
ATOM 787 N N . HIS A 1 96 ? 11.407 -9.123 -10.462 1.00 95.50 96 HIS A N 1
ATOM 788 C CA . HIS A 1 96 ? 11.089 -10.548 -10.465 1.00 95.50 96 HIS A CA 1
ATOM 789 C C . HIS A 1 96 ? 10.727 -11.055 -9.062 1.00 95.50 96 HIS A C 1
ATOM 791 O O . HIS A 1 96 ? 9.693 -11.703 -8.879 1.00 95.50 96 HIS A O 1
ATOM 797 N N . ARG A 1 97 ? 11.535 -10.713 -8.053 1.00 96.62 97 ARG A N 1
ATOM 798 C CA . ARG A 1 97 ? 11.294 -11.093 -6.654 1.00 96.62 97 ARG A CA 1
ATOM 799 C C . ARG A 1 97 ? 9.996 -10.494 -6.098 1.00 96.62 97 ARG A C 1
ATOM 801 O O . ARG A 1 97 ? 9.315 -11.134 -5.299 1.00 96.62 97 ARG A O 1
ATOM 808 N N . ALA A 1 98 ? 9.622 -9.298 -6.544 1.00 97.12 98 ALA A N 1
ATOM 809 C CA . ALA A 1 98 ? 8.428 -8.586 -6.095 1.00 97.12 98 ALA A CA 1
ATOM 810 C C . ALA A 1 98 ? 7.113 -9.044 -6.760 1.00 97.12 98 ALA A C 1
ATOM 812 O O . ALA A 1 98 ? 6.039 -8.585 -6.367 1.00 97.12 98 ALA A O 1
ATOM 813 N N . ARG A 1 99 ? 7.151 -9.960 -7.742 1.00 95.75 99 ARG A N 1
ATOM 814 C CA . ARG A 1 99 ? 5.975 -10.356 -8.549 1.00 95.75 99 ARG A CA 1
ATOM 815 C C . ARG A 1 99 ? 4.757 -10.774 -7.727 1.00 95.75 99 ARG A C 1
ATOM 817 O O . ARG A 1 99 ? 3.646 -10.363 -8.054 1.00 95.75 99 ARG A O 1
ATOM 824 N N . SER A 1 100 ? 4.958 -11.564 -6.671 1.00 95.12 100 SER A N 1
ATOM 825 C CA . SER A 1 100 ? 3.861 -12.015 -5.800 1.00 95.12 100 SER A CA 1
ATOM 826 C C . SER A 1 100 ? 3.211 -10.848 -5.046 1.00 95.12 100 SER A C 1
ATOM 828 O O . SER A 1 100 ? 1.988 -10.743 -5.004 1.00 95.12 100 SER A O 1
ATOM 830 N N . MET A 1 101 ? 4.013 -9.915 -4.523 1.00 96.31 101 MET A N 1
ATOM 831 C CA . MET A 1 101 ? 3.507 -8.706 -3.865 1.00 96.31 101 MET A CA 1
ATOM 832 C C . MET A 1 101 ? 2.726 -7.824 -4.851 1.00 96.31 101 MET A C 1
ATOM 834 O O . MET A 1 101 ? 1.607 -7.410 -4.553 1.00 96.31 101 MET A O 1
ATOM 838 N N . LEU A 1 102 ? 3.256 -7.608 -6.060 1.00 96.44 102 LEU A N 1
ATOM 839 C CA . LEU A 1 102 ? 2.571 -6.826 -7.094 1.00 96.44 102 LEU A CA 1
ATOM 840 C C . LEU A 1 102 ? 1.251 -7.480 -7.529 1.00 96.44 102 LEU A C 1
ATOM 842 O O . LEU A 1 102 ? 0.292 -6.782 -7.850 1.00 96.44 102 LEU A O 1
ATOM 846 N N . ALA A 1 103 ? 1.179 -8.814 -7.540 1.00 94.88 103 ALA A N 1
ATOM 847 C CA . ALA A 1 103 ? -0.066 -9.531 -7.797 1.00 94.88 103 ALA A CA 1
ATOM 848 C C . ALA A 1 103 ? -1.107 -9.291 -6.689 1.00 94.88 103 ALA A C 1
ATOM 850 O O . ALA A 1 103 ? -2.264 -9.032 -7.012 1.00 94.88 103 ALA A O 1
ATOM 851 N N . GLN A 1 104 ? -0.702 -9.299 -5.413 1.00 94.19 104 GLN A N 1
ATOM 852 C CA . GLN A 1 104 ? -1.599 -9.003 -4.283 1.00 94.19 104 GLN A CA 1
ATOM 853 C C . GLN A 1 104 ? -2.189 -7.590 -4.377 1.00 94.19 104 GLN A C 1
ATOM 855 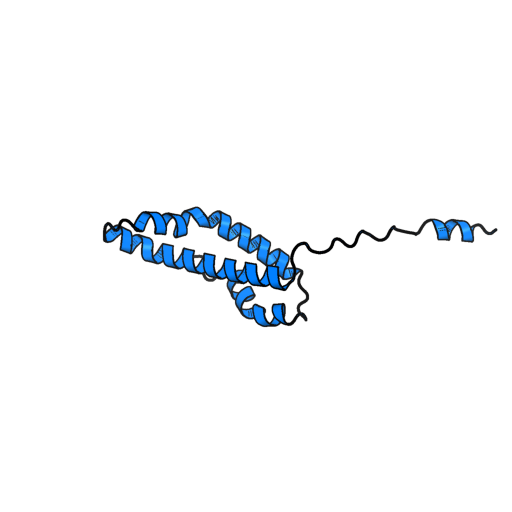O O . GLN A 1 104 ? -3.403 -7.431 -4.258 1.00 94.19 104 GLN A O 1
ATOM 860 N N . LEU A 1 105 ? -1.356 -6.583 -4.672 1.00 93.56 105 LEU A N 1
ATOM 861 C CA . LEU A 1 105 ? -1.818 -5.203 -4.865 1.00 93.56 105 LEU A CA 1
ATOM 862 C C . LEU A 1 105 ? -2.826 -5.077 -6.015 1.00 93.56 105 LEU A C 1
ATOM 864 O O . LEU A 1 105 ? -3.843 -4.404 -5.877 1.00 93.56 105 LEU A O 1
ATOM 868 N N . ARG A 1 106 ? -2.577 -5.743 -7.152 1.00 93.62 106 ARG A N 1
ATOM 869 C CA . ARG A 1 106 ? -3.496 -5.718 -8.307 1.00 93.62 106 ARG A CA 1
ATOM 870 C C . ARG A 1 106 ? -4.825 -6.398 -8.015 1.00 93.62 106 ARG A C 1
ATOM 872 O O . ARG A 1 106 ? -5.859 -5.922 -8.469 1.00 93.62 106 ARG A O 1
ATOM 879 N N . ALA A 1 107 ? -4.791 -7.507 -7.283 1.00 90.31 107 ALA A N 1
ATOM 880 C CA . ALA A 1 107 ? -5.974 -8.297 -6.971 1.00 90.31 107 ALA A CA 1
ATOM 881 C C . ALA A 1 107 ? -6.923 -7.602 -5.984 1.00 90.31 107 ALA A C 1
ATOM 883 O O . ALA A 1 107 ? -8.010 -8.121 -5.749 1.00 90.31 107 ALA A O 1
ATOM 884 N N . ARG A 1 108 ? -6.530 -6.452 -5.411 1.00 76.50 108 ARG A N 1
ATOM 885 C CA . ARG A 1 108 ? -7.324 -5.700 -4.430 1.00 76.50 108 ARG A CA 1
ATOM 886 C C . ARG A 1 108 ? -7.847 -6.601 -3.310 1.00 76.50 108 ARG A C 1
ATOM 888 O O . ARG A 1 108 ? -8.995 -6.475 -2.899 1.00 76.50 108 ARG A O 1
ATOM 895 N N . GLN A 1 109 ? -7.005 -7.514 -2.815 1.00 63.56 109 GLN A N 1
ATOM 896 C CA . GLN A 1 109 ? -7.401 -8.584 -1.881 1.00 63.56 109 GLN A CA 1
ATOM 897 C C . GLN A 1 109 ? -8.051 -8.088 -0.574 1.00 63.56 109 GLN A C 1
ATOM 899 O O . GLN A 1 109 ? -8.570 -8.888 0.200 1.00 63.56 109 GLN A O 1
ATOM 904 N N . PHE A 1 110 ? -8.013 -6.781 -0.325 1.00 62.16 110 PHE A N 1
ATOM 905 C CA . PHE A 1 110 ? -8.488 -6.122 0.883 1.00 62.16 110 PHE A CA 1
ATOM 906 C C . PHE A 1 110 ? -9.715 -5.218 0.649 1.00 62.16 110 PHE A C 1
ATOM 908 O O . PHE A 1 110 ? -10.171 -4.556 1.584 1.00 62.16 110 PHE A O 1
ATOM 915 N N . GLU A 1 111 ? -10.259 -5.169 -0.574 1.00 57.06 111 GLU A N 1
ATOM 916 C CA . GLU A 1 111 ? -11.522 -4.485 -0.867 1.00 57.06 111 GLU A CA 1
ATOM 917 C C . GLU A 1 111 ? -12.713 -5.421 -0.598 1.00 57.06 111 GLU A C 1
ATOM 919 O O . GLU A 1 111 ? -12.949 -6.369 -1.341 1.00 57.06 111 GLU A O 1
ATOM 924 N N . PHE A 1 112 ? -13.460 -5.119 0.466 1.00 53.00 112 PHE A N 1
ATOM 925 C CA . PHE A 1 112 ? -14.803 -5.624 0.766 1.00 53.00 112 PHE A CA 1
ATOM 926 C C . PHE A 1 112 ? -15.686 -4.421 1.114 1.00 53.00 112 PHE A C 1
ATOM 928 O O . PHE A 1 112 ? -15.170 -3.498 1.805 1.00 53.00 112 PHE A O 1
#

Foldseek 3Di:
DDPVVVVVVPPCPDPDPPPDPPDDLLRLLVLLVVLLVLLVLLLVLVVCLVVCVVVVHPCNVVSCCSNPVCVVVSVVSLVVSLVVLVPDDCPPPSNVVSVVSSVCSVVPVRDD

InterPro domains:
  IPR018876 Bacteriophage P22, antirepressor protein, C-terminal [PF10548] (26-107)

Sequence (112 aa):
MDILDREAEKSAIPPQPHIQPQFTAEDIILLCYVQLWMEKAQQLSKQLYPVMRELNSDYYGKLFDLAYETRHITNRTRDTLLREAAKLDPANYTVHRARSMLAQLRARQFEF

Radius of gyration: 23.62 Å; chains: 1; bounding box: 46×32×80 Å